Protein AF-A0A7Z9N6G3-F1 (afdb_monomer)

Foldseek 3Di:
DVVVVVVVVVVVVVVPPDPDDPPDDDDWDWAWDPPVDTDIDTPCCVAVCVRVVRRHDDDDDDDDDDD

Mean predicted aligned error: 8.89 Å

Sequence (67 aa):
MLKRFALVSLFISNLYALPLQVGDVCPDW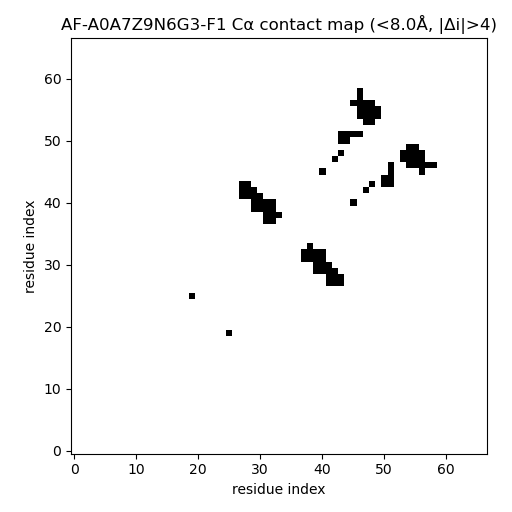TLAYCANGSGDFELYANANGAENGGNYKVVWLNLFTSW

Solvent-accessible surface area (backbone atoms only — not comparable to full-atom values): 4565 Å² total; per-residue (Å²): 112,68,72,58,54,54,52,53,52,60,57,56,64,64,74,68,74,63,95,69,60,94,89,59,83,78,75,78,50,74,43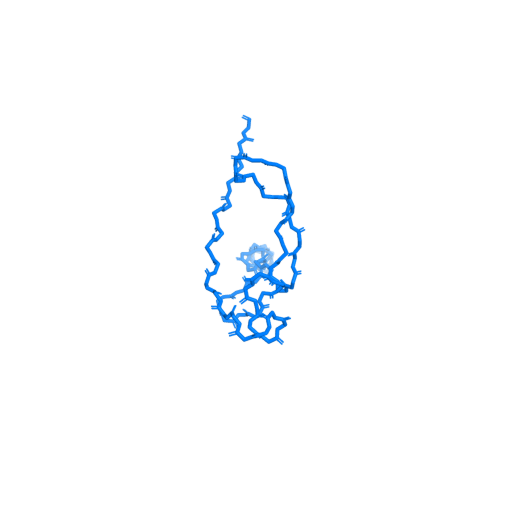,79,45,78,80,94,56,88,51,70,46,46,47,38,71,65,28,33,22,93,71,42,85,62,50,64,53,90,85,87,84,86,88,82,85,87,133

Structure (mmCIF, N/CA/C/O backbone):
data_AF-A0A7Z9N6G3-F1
#
_entry.id   AF-A0A7Z9N6G3-F1
#
loop_
_atom_site.group_PDB
_atom_site.id
_atom_site.type_symbol
_atom_site.label_atom_id
_atom_site.label_alt_id
_atom_site.label_comp_id
_atom_site.label_asym_id
_atom_site.label_entity_id
_atom_site.label_seq_id
_atom_site.pdbx_PDB_ins_code
_atom_site.Cartn_x
_atom_site.Cartn_y
_atom_site.Cartn_z
_atom_site.occupancy
_atom_site.B_iso_or_equiv
_atom_site.auth_seq_id
_atom_site.auth_comp_id
_atom_site.auth_asym_id
_atom_site.auth_atom_id
_atom_site.pdbx_PDB_model_num
ATOM 1 N N . MET A 1 1 ? -35.062 1.614 29.980 1.00 61.91 1 MET A N 1
ATOM 2 C CA . MET A 1 1 ? -34.031 0.684 29.458 1.00 61.91 1 MET A CA 1
ATOM 3 C C . MET A 1 1 ? -33.615 1.000 28.021 1.00 61.91 1 MET A C 1
ATOM 5 O O . MET A 1 1 ? -32.421 1.011 27.762 1.00 61.91 1 MET A O 1
ATOM 9 N N . LEU A 1 2 ? -34.545 1.378 27.134 1.00 81.06 2 LEU A N 1
ATOM 10 C CA . LEU A 1 2 ? -34.266 1.758 25.737 1.00 81.06 2 LEU A CA 1
ATOM 11 C C . LEU A 1 2 ? -33.153 2.816 25.559 1.00 81.06 2 LEU A C 1
ATOM 13 O O . LEU A 1 2 ? -32.270 2.644 24.729 1.00 81.06 2 LEU A O 1
ATOM 17 N N . LYS A 1 3 ? -33.124 3.859 26.403 1.00 77.81 3 LYS A N 1
ATOM 18 C CA . LYS A 1 3 ? -32.078 4.904 26.368 1.00 77.81 3 LYS A CA 1
ATOM 19 C C . LYS A 1 3 ? -30.659 4.363 26.607 1.00 77.81 3 LYS A C 1
ATOM 21 O O . LYS A 1 3 ? -29.709 4.887 26.046 1.00 77.81 3 LYS A O 1
ATOM 26 N N . ARG A 1 4 ? -30.516 3.315 27.429 1.00 81.31 4 ARG A N 1
ATOM 27 C CA . ARG A 1 4 ? -29.214 2.684 27.709 1.00 81.31 4 ARG A CA 1
ATOM 28 C C . ARG A 1 4 ? -28.761 1.817 26.533 1.00 81.31 4 ARG A C 1
ATOM 30 O O . ARG A 1 4 ? -27.595 1.870 26.171 1.00 81.31 4 ARG A O 1
ATOM 37 N N . PHE A 1 5 ? -29.690 1.100 25.897 1.00 84.69 5 PHE A N 1
ATOM 38 C CA . PHE A 1 5 ? -29.416 0.334 24.677 1.00 84.69 5 PHE A CA 1
ATOM 39 C C . PHE A 1 5 ? -29.014 1.226 23.498 1.00 84.69 5 PHE A C 1
ATOM 41 O O . PHE A 1 5 ? -28.051 0.912 22.808 1.00 84.69 5 PHE A O 1
ATOM 48 N N . ALA A 1 6 ? -29.690 2.363 23.310 1.00 85.88 6 ALA A N 1
ATOM 49 C CA . ALA A 1 6 ? -29.332 3.327 22.269 1.00 85.88 6 ALA A CA 1
ATOM 50 C C . ALA A 1 6 ? -27.908 3.877 22.458 1.00 85.88 6 ALA A C 1
ATOM 52 O O . ALA A 1 6 ? -27.149 3.963 21.497 1.00 85.88 6 ALA A O 1
ATOM 53 N N . LEU A 1 7 ? -27.524 4.183 23.704 1.00 83.88 7 LEU A N 1
ATOM 54 C CA . LEU A 1 7 ? -26.182 4.669 24.022 1.00 83.88 7 LEU A CA 1
ATOM 55 C C . LEU A 1 7 ? -25.113 3.611 23.713 1.00 83.88 7 LEU A C 1
ATOM 57 O O . LEU A 1 7 ? -24.127 3.905 23.050 1.00 83.88 7 LEU A O 1
ATOM 61 N N . VAL A 1 8 ? -25.334 2.366 24.146 1.00 84.75 8 VAL A N 1
ATOM 62 C CA . VAL A 1 8 ? -24.408 1.248 23.898 1.00 84.75 8 VAL A CA 1
ATOM 63 C C . VAL A 1 8 ? -24.265 0.968 22.399 1.00 84.75 8 VAL A C 1
ATOM 65 O O . VAL A 1 8 ? -23.150 0.782 21.921 1.00 84.75 8 VAL A O 1
ATOM 68 N N . SER A 1 9 ? -25.363 1.014 21.640 1.00 80.06 9 SER A N 1
ATOM 69 C CA . SER A 1 9 ? -25.330 0.826 20.186 1.00 80.06 9 SER A CA 1
ATOM 70 C C . SER A 1 9 ? -24.512 1.907 19.472 1.00 80.06 9 SER A C 1
ATOM 72 O O . SER A 1 9 ? -23.800 1.589 18.523 1.00 80.06 9 SER A O 1
ATOM 74 N N . LEU A 1 10 ? -24.574 3.160 19.943 1.00 78.44 10 LEU A N 1
ATOM 75 C CA . LEU A 1 10 ? -23.792 4.275 19.398 1.00 78.44 10 LEU A CA 1
ATOM 76 C C . LEU A 1 10 ? -22.286 4.104 19.662 1.00 78.44 10 LEU A C 1
ATOM 78 O O . LEU A 1 10 ? -21.459 4.454 18.825 1.00 78.44 10 LEU A O 1
ATOM 82 N N . PHE A 1 11 ? -21.907 3.554 20.819 1.00 73.44 11 PHE A N 1
ATOM 83 C CA . PHE A 1 11 ? -20.500 3.278 21.124 1.00 73.44 11 PHE A CA 1
ATOM 84 C C . PHE A 1 11 ? -19.951 2.107 20.301 1.00 73.44 11 PHE A C 1
ATOM 86 O O . PHE A 1 11 ? -18.828 2.190 19.811 1.00 73.44 11 PHE A O 1
ATOM 93 N N . ILE A 1 12 ? -20.742 1.051 20.080 1.00 74.00 12 ILE A N 1
ATOM 94 C CA . ILE A 1 12 ? -20.306 -0.123 19.305 1.00 74.00 12 ILE A CA 1
ATOM 95 C C . ILE A 1 12 ? -20.118 0.208 17.818 1.00 74.00 12 ILE A C 1
ATOM 97 O O . ILE A 1 12 ? -19.166 -0.276 17.210 1.00 74.00 12 ILE A O 1
ATOM 101 N N . SER A 1 13 ? -20.952 1.074 17.230 1.00 66.06 13 SER A N 1
ATOM 102 C CA . SER A 1 13 ? -20.799 1.472 15.821 1.00 66.06 13 SER A CA 1
ATOM 103 C C . SER A 1 13 ? -19.498 2.228 15.530 1.00 66.06 13 SER A C 1
ATOM 105 O O . SER A 1 13 ? -19.031 2.212 14.398 1.00 66.06 13 SER A O 1
ATOM 107 N N . ASN A 1 14 ? -18.888 2.863 16.537 1.00 63.97 14 ASN A N 1
ATOM 108 C CA . ASN A 1 14 ? -17.614 3.571 16.381 1.00 63.97 14 ASN A CA 1
ATOM 109 C C . ASN A 1 14 ? -16.386 2.649 16.510 1.00 63.97 14 ASN A C 1
ATOM 111 O O . ASN A 1 14 ? -15.286 3.054 16.144 1.00 63.97 14 ASN A O 1
ATOM 115 N N . LEU A 1 15 ? -16.547 1.413 17.000 1.00 62.47 15 LEU A N 1
ATOM 116 C CA . LEU A 1 15 ? -15.428 0.483 17.210 1.00 62.47 15 LEU A CA 1
ATOM 117 C C . LEU A 1 15 ? -14.955 -0.219 15.923 1.00 62.47 15 LEU A C 1
ATOM 119 O O . LEU A 1 15 ? -13.881 -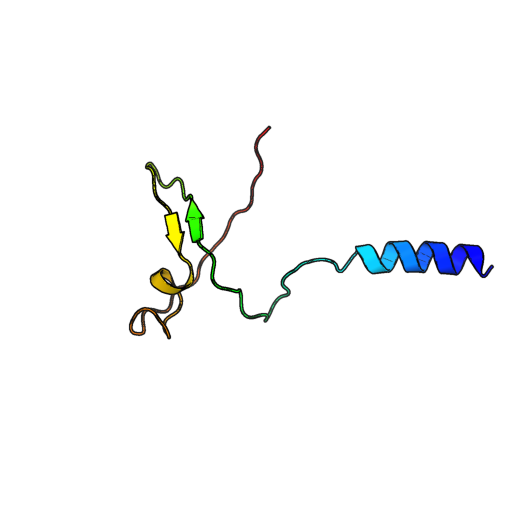0.812 15.928 1.00 62.47 15 LEU A O 1
ATOM 123 N N . TYR A 1 16 ? -15.709 -0.133 14.821 1.00 60.16 16 TYR A N 1
ATOM 124 C CA . TYR A 1 16 ? -15.412 -0.828 13.557 1.00 60.16 16 TYR A CA 1
ATOM 125 C C . TYR A 1 16 ? -15.048 0.101 12.387 1.00 60.16 16 TYR A C 1
ATOM 127 O O . TYR A 1 16 ? -15.091 -0.319 11.236 1.00 60.16 16 TYR A O 1
ATOM 135 N N . ALA A 1 17 ? -14.667 1.354 12.640 1.00 66.56 17 ALA A N 1
ATOM 136 C CA . ALA A 1 17 ? -14.418 2.343 11.585 1.00 66.56 17 ALA A CA 1
ATOM 137 C C . ALA A 1 17 ? -12.997 2.295 10.977 1.00 66.56 17 ALA A C 1
ATOM 139 O O . ALA A 1 17 ? -12.457 3.334 10.595 1.00 66.56 17 ALA A O 1
ATOM 140 N N . LEU A 1 18 ? -12.361 1.119 10.899 1.00 72.88 18 LEU A N 1
ATOM 141 C CA . LEU A 1 18 ? -11.116 1.000 10.135 1.00 72.88 18 LEU A CA 1
ATOM 142 C C . LEU A 1 18 ? -11.464 0.992 8.637 1.00 72.88 18 LEU A C 1
ATOM 144 O O . LEU A 1 18 ? -12.297 0.184 8.231 1.00 72.88 18 LEU A O 1
ATOM 148 N N . PRO A 1 19 ? -10.851 1.860 7.812 1.00 79.00 19 PRO A N 1
ATOM 149 C CA . PRO A 1 19 ? -11.164 1.946 6.384 1.00 79.00 19 PRO A CA 1
ATOM 150 C C . PRO A 1 19 ? -10.765 0.689 5.597 1.00 79.00 19 PRO A C 1
ATOM 152 O O . PRO A 1 19 ? -11.257 0.497 4.491 1.00 79.00 19 PRO A O 1
ATOM 155 N N . LEU A 1 20 ? -9.881 -0.146 6.156 1.00 85.06 20 LEU A N 1
ATOM 156 C CA . LEU A 1 20 ? -9.434 -1.416 5.588 1.00 85.06 20 LEU A CA 1
ATOM 157 C C . LEU A 1 20 ? -9.394 -2.495 6.675 1.00 85.06 20 LEU A C 1
ATOM 159 O O . LEU A 1 20 ? -8.998 -2.232 7.814 1.00 85.06 20 LEU A O 1
ATOM 163 N N . GLN A 1 21 ? -9.760 -3.715 6.300 1.00 86.75 21 GLN A N 1
ATOM 164 C CA . GLN A 1 21 ? -9.697 -4.929 7.105 1.00 86.75 21 GLN A CA 1
ATOM 165 C C . GLN A 1 21 ? -8.711 -5.942 6.508 1.00 86.75 21 GLN A C 1
ATOM 167 O O . GLN A 1 21 ? -8.253 -5.832 5.371 1.00 86.75 21 GLN A O 1
ATOM 172 N N . VAL A 1 22 ? -8.355 -6.958 7.299 1.00 87.12 22 VAL A N 1
ATOM 173 C CA . VAL A 1 22 ? -7.499 -8.052 6.824 1.00 87.12 22 VAL A CA 1
ATOM 174 C C . VAL A 1 22 ? -8.215 -8.805 5.704 1.00 87.12 22 VAL A C 1
ATOM 176 O O . VAL A 1 22 ? -9.299 -9.341 5.914 1.00 87.12 22 VAL A O 1
ATOM 179 N N . GLY A 1 23 ? -7.570 -8.878 4.541 1.00 89.31 23 GLY A N 1
ATOM 180 C CA . GLY A 1 23 ? -8.120 -9.503 3.337 1.00 89.31 23 GLY A CA 1
ATOM 181 C C . GLY A 1 23 ? -8.680 -8.508 2.321 1.00 89.31 23 GLY A C 1
ATOM 182 O O . GLY A 1 23 ? -8.899 -8.902 1.177 1.00 89.31 23 GLY A O 1
ATOM 183 N N . ASP A 1 24 ? -8.847 -7.236 2.694 1.00 90.81 24 ASP A N 1
ATOM 184 C CA . ASP A 1 24 ? -9.236 -6.198 1.743 1.00 90.81 24 ASP A CA 1
ATOM 185 C C . ASP A 1 24 ? -8.105 -5.901 0.755 1.00 90.81 24 ASP A C 1
ATOM 187 O O . ASP A 1 24 ? -6.913 -5.982 1.071 1.00 90.81 24 ASP A O 1
ATOM 191 N N . VAL A 1 25 ? -8.496 -5.500 -0.455 1.00 90.00 25 VAL A N 1
ATOM 192 C CA . VAL A 1 25 ? -7.565 -4.933 -1.429 1.00 90.00 25 VAL A CA 1
ATOM 193 C C . VAL A 1 25 ? -7.268 -3.499 -1.006 1.00 90.00 25 VAL A C 1
ATOM 195 O O . VAL A 1 25 ? -8.159 -2.652 -0.977 1.00 90.00 25 VAL A O 1
ATOM 198 N N . CYS A 1 26 ? -6.010 -3.230 -0.663 1.00 89.94 26 CYS A N 1
ATOM 199 C CA . CYS A 1 26 ? -5.556 -1.877 -0.367 1.00 89.94 26 CYS A CA 1
ATOM 200 C C . CYS A 1 26 ? -5.678 -1.019 -1.639 1.00 89.94 26 CYS A C 1
ATOM 202 O O . CYS A 1 26 ? -5.154 -1.449 -2.666 1.00 89.94 26 CYS A O 1
ATOM 204 N N . PRO A 1 27 ? -6.352 0.147 -1.604 1.00 92.00 27 PRO A N 1
ATOM 205 C CA . PRO A 1 27 ? -6.412 1.043 -2.751 1.00 92.00 27 PRO A CA 1
ATOM 206 C C . PRO A 1 27 ? -5.016 1.559 -3.091 1.00 92.00 27 PRO A C 1
ATOM 208 O O . PRO A 1 27 ? -4.140 1.605 -2.225 1.00 92.00 27 PRO A O 1
ATOM 211 N N . ASP A 1 28 ? -4.830 1.995 -4.332 1.00 94.69 28 ASP A N 1
ATOM 212 C CA . ASP A 1 28 ? -3.599 2.682 -4.690 1.00 94.69 28 ASP A CA 1
ATOM 213 C C . ASP A 1 28 ? -3.473 4.009 -3.932 1.00 94.69 28 ASP A C 1
ATOM 215 O O . ASP A 1 28 ? -4.462 4.709 -3.681 1.00 94.69 28 ASP A O 1
ATOM 219 N N . TRP A 1 29 ? -2.249 4.344 -3.549 1.00 91.81 29 TRP A N 1
ATOM 220 C CA . TRP A 1 29 ? -1.933 5.584 -2.860 1.00 91.81 29 TRP A CA 1
ATOM 221 C C . TRP A 1 29 ? -0.513 6.022 -3.180 1.00 91.81 29 TRP A C 1
ATOM 223 O O . TRP A 1 29 ? 0.388 5.204 -3.375 1.00 91.81 29 TRP A O 1
ATOM 233 N N . THR A 1 30 ? -0.325 7.338 -3.144 1.00 93.38 30 THR A N 1
ATOM 234 C CA . THR A 1 30 ? 0.969 7.989 -3.317 1.00 93.38 30 THR A CA 1
ATOM 235 C C . THR A 1 30 ? 1.223 8.870 -2.108 1.00 93.38 30 THR A C 1
ATOM 237 O O . THR A 1 30 ? 0.454 9.790 -1.830 1.00 93.38 30 THR A O 1
ATOM 240 N N . LEU A 1 31 ? 2.271 8.556 -1.350 1.00 88.12 31 LEU A N 1
ATOM 241 C CA . LEU A 1 31 ? 2.625 9.275 -0.128 1.00 88.12 31 LEU A CA 1
ATOM 242 C C . LEU A 1 31 ? 4.108 9.619 -0.124 1.00 88.12 31 LEU A C 1
ATOM 244 O O . LEU A 1 31 ? 4.939 8.801 -0.519 1.00 88.12 31 LEU A O 1
ATOM 248 N N . ALA A 1 32 ? 4.441 10.801 0.392 1.00 85.88 32 ALA A N 1
ATOM 249 C CA . ALA A 1 32 ? 5.826 11.184 0.617 1.00 85.88 32 ALA A CA 1
ATOM 250 C C . ALA A 1 32 ? 6.504 10.160 1.540 1.00 85.88 32 ALA A C 1
ATOM 252 O O . ALA A 1 32 ? 5.999 9.859 2.625 1.00 85.88 32 ALA A O 1
ATOM 253 N N . TYR A 1 33 ? 7.653 9.631 1.122 1.00 77.62 33 TYR A N 1
ATOM 254 C CA . TYR A 1 33 ? 8.435 8.697 1.924 1.00 77.62 3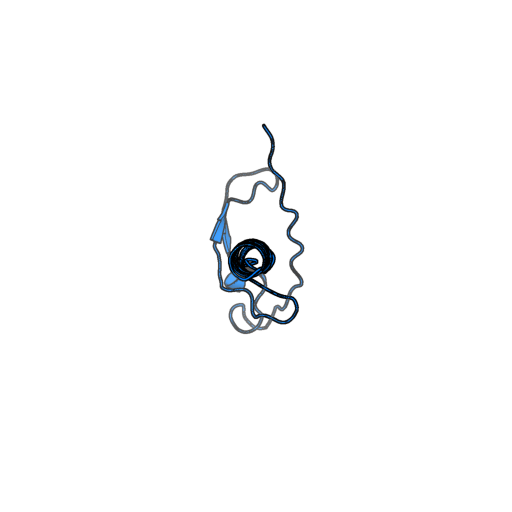3 TYR A CA 1
ATOM 255 C C . TYR A 1 33 ? 9.833 9.269 2.173 1.00 77.62 33 TYR A C 1
ATOM 257 O O . TYR A 1 33 ? 10.577 9.608 1.256 1.00 77.62 33 TYR A O 1
ATOM 265 N N . CYS A 1 34 ? 10.204 9.382 3.447 1.00 66.31 34 CYS A N 1
ATOM 266 C CA . CYS A 1 34 ? 11.535 9.826 3.849 1.00 66.31 34 CYS A CA 1
ATOM 267 C C . CYS A 1 34 ? 12.455 8.612 4.031 1.00 66.31 34 CYS A C 1
ATOM 269 O O . CYS A 1 34 ? 12.663 8.148 5.150 1.00 66.31 34 CYS A O 1
ATOM 271 N N . ALA A 1 35 ? 13.032 8.101 2.943 1.00 65.94 35 ALA A N 1
ATOM 272 C CA . ALA A 1 35 ? 14.147 7.150 3.003 1.00 65.94 35 ALA A CA 1
ATOM 273 C C . ALA A 1 35 ? 15.477 7.876 2.748 1.00 65.94 35 ALA A C 1
ATOM 275 O O . ALA A 1 35 ? 16.080 7.733 1.689 1.00 65.94 35 ALA A O 1
ATOM 276 N N . ASN A 1 36 ? 15.924 8.697 3.706 1.00 64.62 36 ASN A N 1
ATOM 277 C CA . ASN A 1 36 ? 17.136 9.525 3.580 1.00 64.62 36 ASN A CA 1
ATOM 278 C C . ASN A 1 36 ? 17.129 10.496 2.371 1.00 64.62 36 ASN A C 1
ATOM 280 O O . ASN A 1 36 ? 18.185 10.817 1.829 1.00 64.62 36 ASN A O 1
ATOM 284 N N . GLY A 1 37 ? 15.955 10.980 1.950 1.00 64.44 37 GLY A N 1
ATOM 285 C CA . GLY A 1 37 ? 15.790 11.903 0.822 1.00 64.44 37 GLY A CA 1
ATOM 286 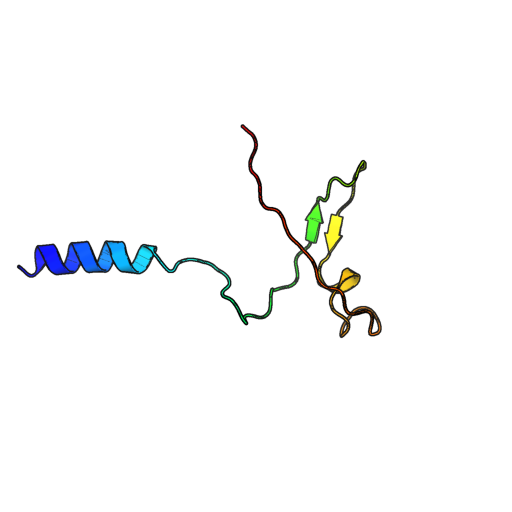C C . GLY A 1 37 ? 14.353 12.417 0.676 1.00 64.44 37 GLY A C 1
ATOM 287 O O . GLY A 1 37 ? 13.521 12.178 1.549 1.00 64.44 37 GLY A O 1
ATOM 288 N N . SER A 1 38 ? 14.081 13.124 -0.427 1.00 73.19 38 SER A N 1
ATOM 289 C CA . SER A 1 38 ? 12.750 13.604 -0.830 1.00 73.19 38 SER A CA 1
ATOM 290 C C . SER A 1 38 ? 12.184 12.757 -1.970 1.00 73.19 38 SER A C 1
ATOM 292 O O . SER A 1 38 ? 12.893 12.504 -2.945 1.00 73.19 38 SER A O 1
ATOM 294 N N . GLY A 1 39 ? 10.910 12.386 -1.892 1.00 83.25 39 GLY A N 1
ATOM 295 C CA . GLY A 1 39 ? 10.194 11.718 -2.974 1.00 83.25 39 GLY A CA 1
ATOM 296 C C . GLY A 1 39 ? 8.906 11.070 -2.489 1.00 83.25 39 GLY A C 1
ATOM 297 O O . GLY A 1 39 ? 8.673 10.957 -1.284 1.00 83.25 39 GLY A O 1
ATOM 298 N N . ASP A 1 40 ? 8.105 10.615 -3.445 1.00 89.69 40 ASP A N 1
ATOM 299 C CA . ASP A 1 40 ? 6.843 9.936 -3.180 1.00 89.69 40 ASP A CA 1
ATOM 300 C C . ASP A 1 40 ? 6.965 8.440 -3.476 1.00 89.69 40 ASP A C 1
ATOM 302 O O . ASP A 1 40 ? 7.676 8.015 -4.389 1.00 89.69 40 ASP A O 1
ATOM 306 N N . PHE A 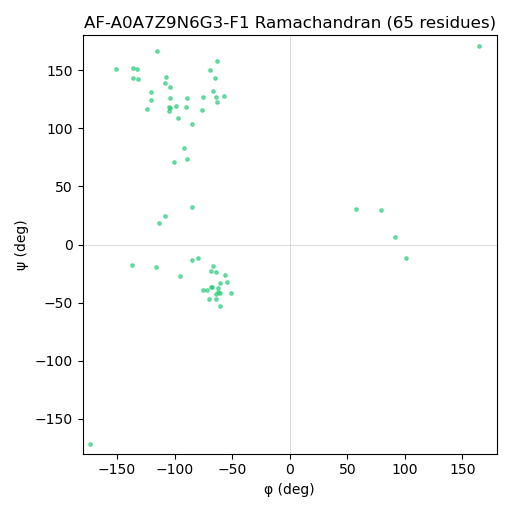1 41 ? 6.279 7.636 -2.671 1.00 90.19 41 PHE A N 1
ATOM 307 C CA . PHE A 1 41 ? 6.091 6.213 -2.889 1.00 90.19 41 PHE A CA 1
ATOM 308 C C . PHE A 1 41 ? 4.663 5.980 -3.373 1.00 90.19 41 PHE A C 1
ATOM 310 O O . PHE A 1 41 ? 3.715 6.264 -2.643 1.00 90.19 41 PHE A O 1
ATOM 317 N N . GLU A 1 42 ? 4.532 5.449 -4.587 1.00 93.94 42 GLU A N 1
ATOM 318 C CA . GLU A 1 42 ? 3.270 5.014 -5.196 1.00 93.94 42 GLU A CA 1
ATOM 319 C C . GLU A 1 42 ? 3.129 3.495 -5.045 1.00 93.94 42 GLU A C 1
ATOM 321 O O . GLU A 1 42 ? 3.991 2.743 -5.515 1.00 93.94 42 GLU A O 1
ATOM 326 N N . LEU A 1 43 ? 2.080 3.030 -4.362 1.00 94.19 43 LEU A N 1
ATOM 327 C CA . LEU A 1 43 ? 1.950 1.625 -3.981 1.00 94.19 43 LEU A CA 1
ATOM 328 C C . LEU A 1 43 ? 1.915 0.700 -5.197 1.00 94.19 43 LEU A C 1
ATOM 330 O O . LEU A 1 43 ? 2.687 -0.264 -5.249 1.00 94.19 43 LEU A O 1
ATOM 334 N N . TYR A 1 44 ? 1.029 0.952 -6.157 1.00 95.62 44 TYR A N 1
ATOM 335 C CA . TYR A 1 44 ? 0.801 0.001 -7.239 1.00 95.62 44 TYR A CA 1
ATOM 336 C C . TYR A 1 44 ? 1.985 -0.076 -8.195 1.00 95.62 44 TYR A C 1
ATOM 338 O O . TYR A 1 44 ? 2.498 -1.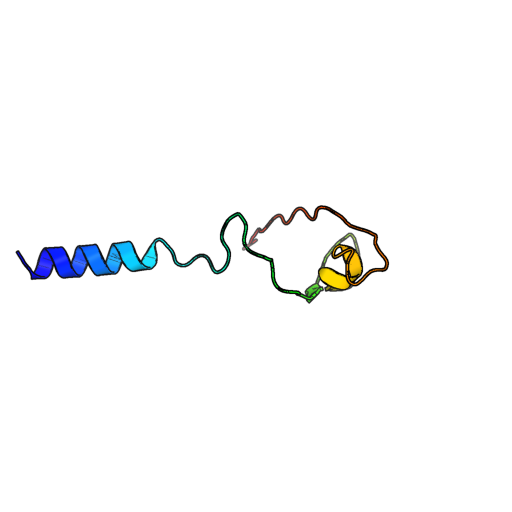176 -8.427 1.00 95.62 44 TYR A O 1
ATOM 346 N N . ALA A 1 45 ? 2.522 1.068 -8.623 1.00 95.25 45 ALA A N 1
ATOM 347 C CA . ALA A 1 45 ? 3.737 1.114 -9.433 1.00 95.25 45 ALA A CA 1
ATOM 348 C C . ALA A 1 45 ? 4.923 0.377 -8.779 1.00 95.25 45 ALA A C 1
ATOM 350 O O . ALA A 1 45 ? 5.754 -0.215 -9.469 1.00 95.25 45 ALA A O 1
ATOM 351 N N . ASN A 1 46 ? 5.013 0.358 -7.444 1.00 92.94 46 ASN A N 1
ATOM 352 C CA . ASN A 1 46 ? 6.148 -0.248 -6.747 1.00 92.94 46 ASN A CA 1
ATOM 353 C C . ASN A 1 46 ? 5.928 -1.695 -6.292 1.00 92.94 46 ASN A C 1
ATOM 355 O O . ASN A 1 46 ? 6.922 -2.425 -6.178 1.00 92.94 46 ASN A O 1
ATOM 359 N N . ALA A 1 47 ? 4.685 -2.116 -6.036 1.00 94.38 47 ALA A N 1
ATOM 360 C CA . ALA A 1 47 ? 4.383 -3.387 -5.371 1.00 94.38 47 ALA A CA 1
ATOM 361 C C . ALA A 1 47 ? 3.227 -4.206 -5.974 1.00 94.38 47 ALA A C 1
ATOM 363 O O . ALA A 1 47 ? 3.161 -5.411 -5.710 1.00 94.38 47 ALA A O 1
ATOM 364 N N . ASN A 1 48 ? 2.347 -3.611 -6.788 1.00 95.81 48 ASN A N 1
ATOM 365 C CA . ASN A 1 48 ? 1.279 -4.351 -7.456 1.00 95.81 48 ASN A CA 1
ATOM 366 C C . ASN A 1 48 ? 1.803 -4.977 -8.757 1.00 95.81 48 ASN A C 1
ATOM 368 O O . ASN A 1 48 ? 1.932 -4.314 -9.785 1.00 95.81 48 ASN A O 1
ATOM 372 N N . GLY A 1 49 ? 2.056 -6.287 -8.721 1.00 95.06 49 GLY A N 1
ATOM 373 C CA . GLY A 1 49 ? 2.542 -7.057 -9.868 1.00 95.06 49 GLY A CA 1
ATOM 374 C C . GLY A 1 49 ? 1.664 -6.977 -11.116 1.00 95.06 49 GLY A C 1
ATOM 375 O O . GLY A 1 49 ? 2.175 -7.106 -12.225 1.00 95.06 49 GLY A O 1
ATOM 376 N N . ALA A 1 50 ? 0.362 -6.723 -10.964 1.00 94.94 50 ALA A N 1
ATOM 377 C CA . ALA A 1 50 ? -0.530 -6.553 -12.108 1.00 94.94 50 ALA A CA 1
ATOM 378 C C . ALA A 1 50 ? -0.242 -5.263 -12.898 1.00 94.94 50 ALA A C 1
ATOM 380 O O . ALA A 1 50 ? -0.560 -5.193 -14.082 1.00 94.94 50 ALA A O 1
ATOM 381 N N . GLU A 1 51 ?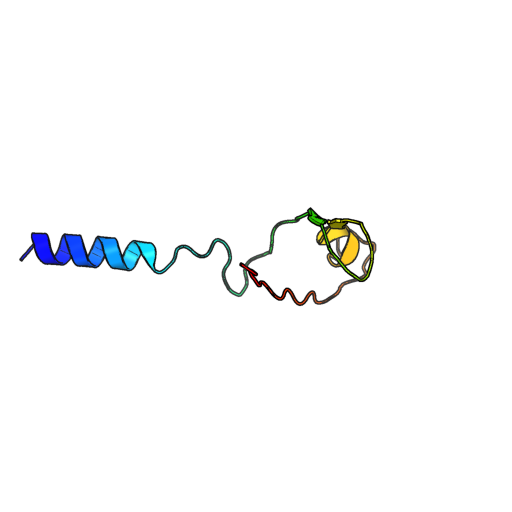 0.386 -4.271 -12.264 1.00 94.69 51 GLU A N 1
ATOM 382 C CA . GLU A 1 51 ? 0.593 -2.931 -12.825 1.00 94.69 51 GLU A CA 1
ATOM 383 C C . GLU A 1 51 ? 2.072 -2.593 -13.041 1.00 94.69 51 GLU A C 1
ATOM 385 O O . GLU A 1 51 ? 2.402 -1.752 -13.871 1.00 94.69 51 GLU A O 1
ATOM 390 N N . ASN A 1 52 ? 2.986 -3.301 -12.371 1.00 93.38 52 ASN A N 1
ATOM 391 C CA . ASN A 1 52 ? 4.427 -3.050 -12.447 1.00 93.38 52 ASN A CA 1
ATOM 392 C C . ASN A 1 52 ? 5.222 -4.128 -13.216 1.00 93.38 52 ASN A C 1
ATOM 394 O O . ASN A 1 52 ? 6.420 -4.315 -12.993 1.00 93.38 52 ASN A O 1
ATOM 398 N N . GLY A 1 53 ? 4.559 -4.856 -14.121 1.00 94.94 53 GLY A N 1
ATOM 399 C CA . GLY A 1 53 ? 5.207 -5.852 -14.983 1.00 94.94 53 GLY A CA 1
ATOM 400 C C . GLY A 1 53 ? 5.497 -7.196 -14.304 1.00 94.94 53 GLY A C 1
ATOM 401 O O . GLY A 1 53 ? 6.451 -7.877 -14.672 1.00 94.94 53 GLY A O 1
ATOM 402 N N . GLY A 1 54 ? 4.686 -7.588 -13.320 1.00 95.69 54 GLY A N 1
ATOM 403 C CA . GLY A 1 54 ? 4.769 -8.879 -12.629 1.00 95.69 54 GLY A CA 1
ATOM 404 C C . GLY A 1 54 ? 5.642 -8.882 -11.372 1.00 95.69 54 GLY A C 1
ATOM 405 O O . GLY A 1 54 ? 5.860 -9.941 -10.783 1.00 95.69 54 GLY A O 1
ATOM 406 N N . ASN A 1 55 ? 6.141 -7.726 -10.933 1.00 95.12 55 ASN A N 1
ATOM 407 C CA . ASN A 1 55 ? 7.035 -7.604 -9.784 1.00 95.12 55 ASN A CA 1
ATOM 408 C C . ASN A 1 55 ? 6.257 -7.414 -8.471 1.00 95.12 55 ASN A C 1
ATOM 410 O O . ASN A 1 55 ? 6.208 -6.325 -7.892 1.00 95.12 55 ASN A O 1
ATOM 414 N N . TYR A 1 56 ? 5.635 -8.491 -7.996 1.00 95.00 56 TYR A N 1
ATOM 415 C CA . TYR A 1 56 ? 4.903 -8.495 -6.730 1.00 95.00 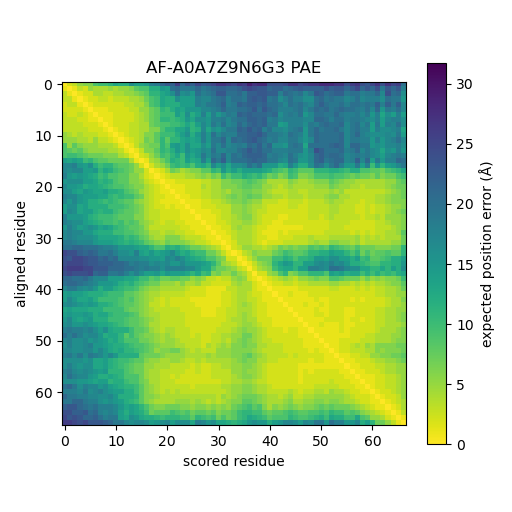56 TYR A CA 1
ATOM 416 C C . TYR A 1 56 ? 5.839 -8.307 -5.533 1.00 95.00 56 TYR A C 1
ATOM 418 O O . TYR A 1 56 ? 6.840 -9.013 -5.394 1.00 95.00 56 TYR A O 1
ATOM 426 N N . LYS A 1 57 ? 5.480 -7.392 -4.627 1.00 95.12 57 LYS A N 1
ATOM 427 C CA . LYS A 1 57 ? 6.212 -7.162 -3.375 1.00 95.12 57 LYS A CA 1
ATOM 428 C C . LYS A 1 57 ? 5.264 -7.103 -2.188 1.00 95.12 57 LYS A C 1
ATOM 430 O O . LYS A 1 57 ? 4.126 -6.661 -2.308 1.00 95.12 57 LYS A O 1
ATOM 435 N N . VAL A 1 58 ? 5.769 -7.498 -1.023 1.00 93.25 58 VAL A N 1
ATOM 436 C CA . VAL A 1 58 ? 5.103 -7.246 0.259 1.00 93.25 58 VAL A CA 1
ATOM 437 C C . VAL A 1 58 ? 5.576 -5.895 0.784 1.00 93.25 58 VAL A C 1
ATOM 439 O O . VAL A 1 58 ? 6.779 -5.667 0.906 1.00 93.25 58 VAL A O 1
ATOM 442 N N . VAL A 1 59 ? 4.633 -5.008 1.097 1.00 90.56 59 VAL A N 1
ATOM 443 C CA . VAL A 1 59 ? 4.911 -3.686 1.672 1.00 90.56 59 VAL A CA 1
ATOM 444 C C . VAL A 1 59 ? 4.587 -3.720 3.160 1.00 90.56 59 VAL A C 1
ATOM 446 O O . VAL A 1 59 ? 3.479 -4.081 3.547 1.00 90.56 59 VAL A O 1
ATOM 449 N N . TRP A 1 60 ? 5.551 -3.330 3.994 1.00 88.56 60 TRP A N 1
ATOM 450 C CA . TRP A 1 60 ? 5.343 -3.150 5.429 1.00 88.56 60 TRP A CA 1
ATOM 451 C C . TRP A 1 60 ? 5.254 -1.658 5.752 1.00 88.56 60 TRP A C 1
ATOM 453 O O . TRP A 1 60 ? 6.221 -0.922 5.559 1.00 88.56 60 TRP A O 1
ATOM 463 N N . LEU A 1 61 ? 4.104 -1.213 6.259 1.00 84.50 61 LEU A N 1
ATOM 464 C CA . LEU A 1 61 ? 3.845 0.185 6.608 1.00 84.50 61 LEU A CA 1
ATOM 465 C C . LEU A 1 61 ? 3.885 0.362 8.123 1.00 84.50 61 LEU A C 1
ATOM 467 O O . LEU A 1 61 ? 3.031 -0.157 8.838 1.00 84.50 61 LEU A O 1
ATOM 471 N N . ASN A 1 62 ? 4.860 1.124 8.613 1.00 83.25 62 ASN A N 1
ATOM 472 C CA . ASN A 1 62 ? 4.897 1.541 10.011 1.00 83.25 62 ASN A CA 1
ATOM 473 C C . ASN A 1 62 ? 4.304 2.945 10.121 1.00 83.25 62 ASN A C 1
ATOM 475 O O . ASN A 1 62 ? 4.915 3.916 9.683 1.00 83.25 62 ASN A O 1
ATOM 479 N N . LEU A 1 63 ? 3.111 3.040 10.702 1.00 79.44 63 LEU A N 1
ATOM 480 C CA . LEU A 1 63 ? 2.431 4.310 10.936 1.00 79.44 63 LEU A CA 1
ATOM 481 C C . LEU A 1 63 ? 2.830 4.840 12.314 1.00 79.44 63 LEU A C 1
ATOM 483 O O . LEU A 1 63 ? 2.557 4.205 13.332 1.00 79.44 63 LEU A O 1
ATOM 487 N N . PHE A 1 64 ? 3.468 6.005 12.353 1.00 78.12 64 PHE A N 1
ATOM 488 C CA . PHE A 1 64 ? 3.799 6.703 13.589 1.00 78.12 64 PHE A CA 1
ATOM 489 C C . PHE A 1 64 ? 3.492 8.192 13.447 1.00 78.12 64 PHE A C 1
ATOM 491 O O . PHE A 1 64 ? 3.528 8.755 12.357 1.00 78.12 64 PHE A O 1
ATOM 498 N N . THR A 1 65 ? 3.191 8.824 14.574 1.00 76.31 65 THR A N 1
ATOM 499 C CA . THR A 1 65 ? 3.035 10.273 14.698 1.00 76.31 65 THR A CA 1
ATOM 500 C C . THR A 1 65 ? 4.051 10.761 15.723 1.00 76.31 65 THR A C 1
ATOM 502 O O . THR A 1 65 ? 4.162 10.176 16.802 1.00 76.31 65 THR A O 1
ATOM 505 N N . SER A 1 66 ? 4.807 11.805 15.392 1.00 74.25 66 SER A N 1
ATOM 506 C CA . SER A 1 66 ? 5.673 12.523 16.333 1.00 74.25 66 SER A CA 1
ATOM 507 C C . SER A 1 66 ? 5.066 13.891 16.627 1.00 74.25 66 SER A C 1
ATOM 509 O O . SER A 1 66 ? 4.562 14.537 15.709 1.00 74.25 66 SER A O 1
ATOM 511 N N . TRP A 1 67 ? 5.120 14.303 17.891 1.00 61.75 67 TRP A N 1
ATOM 512 C CA . TRP A 1 67 ? 4.608 15.579 18.393 1.00 61.75 67 TRP A CA 1
ATOM 513 C C . TRP A 1 67 ? 5.754 16.576 18.523 1.00 61.75 67 TRP A C 1
ATOM 515 O O . TRP A 1 67 ? 6.844 16.130 18.954 1.00 61.75 67 TRP A O 1
#

pLDDT: mean 83.35, std 10.82, range [60.16, 95.81]

Secondary structure (DSSP, 8-state):
-HHHHHHHHHHHHTTT--S--TT--PPP-EEE--SSS--EEEHHHHH-TTTTTS-------------

Radius of gyration: 18.88 Å; Cα contacts (8 Å, |Δi|>4): 48; chains: 1; bounding box: 51×25×44 Å